Protein AF-A0A3B8SWH1-F1 (afdb_monomer)

Radius of gyration: 18.02 Å; Cα contacts (8 Å, |Δi|>4): 52; chains: 1; bounding box: 35×43×53 Å

Structure (mmCIF, N/CA/C/O backbone):
data_AF-A0A3B8SWH1-F1
#
_entry.id   AF-A0A3B8SWH1-F1
#
loop_
_atom_site.group_PDB
_atom_site.id
_atom_site.type_symbol
_atom_site.label_atom_id
_at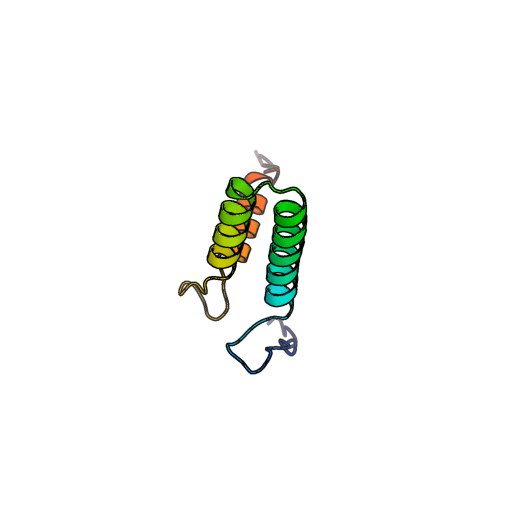om_site.label_alt_id
_atom_site.label_comp_id
_atom_site.label_asym_id
_atom_site.label_entity_id
_atom_site.label_seq_id
_atom_site.pdbx_PDB_ins_code
_atom_site.Cartn_x
_atom_site.Cartn_y
_atom_site.Cartn_z
_atom_site.occupancy
_atom_site.B_iso_or_equiv
_atom_site.auth_seq_id
_atom_site.auth_comp_id
_atom_site.auth_asym_id
_atom_site.auth_atom_id
_atom_site.pdbx_PDB_model_num
ATOM 1 N N . MET A 1 1 ? 19.232 5.511 -32.206 1.00 34.66 1 MET A N 1
ATOM 2 C CA . MET A 1 1 ? 19.504 4.258 -31.469 1.00 34.66 1 MET A CA 1
ATOM 3 C C . MET A 1 1 ? 19.855 4.638 -30.039 1.00 34.66 1 MET A C 1
ATOM 5 O O . MET A 1 1 ? 20.977 5.047 -29.784 1.00 34.66 1 MET A O 1
ATOM 9 N N . TYR A 1 2 ? 18.875 4.636 -29.132 1.00 33.72 2 TYR A N 1
ATOM 10 C CA . TYR A 1 2 ? 19.135 4.958 -27.730 1.00 33.72 2 TYR A CA 1
ATOM 11 C C . TYR A 1 2 ? 19.756 3.735 -27.066 1.00 33.72 2 TYR A C 1
ATOM 13 O O . TYR A 1 2 ? 19.093 2.722 -26.858 1.00 33.72 2 TYR A O 1
ATOM 21 N N . ILE A 1 3 ? 21.049 3.831 -26.769 1.00 45.88 3 ILE A N 1
ATOM 22 C CA . ILE A 1 3 ? 21.740 2.902 -25.883 1.00 45.88 3 ILE A CA 1
ATOM 23 C C . ILE A 1 3 ? 21.243 3.234 -24.475 1.00 45.88 3 ILE A C 1
ATOM 25 O O . ILE A 1 3 ? 21.843 4.025 -23.753 1.00 45.88 3 ILE A O 1
ATOM 29 N N . THR A 1 4 ? 20.094 2.687 -24.085 1.00 44.81 4 THR A N 1
ATOM 30 C CA . THR A 1 4 ? 19.743 2.644 -22.669 1.00 44.81 4 THR A CA 1
ATOM 31 C C . THR A 1 4 ? 20.643 1.590 -22.052 1.00 44.81 4 THR A C 1
ATOM 33 O O . THR A 1 4 ? 20.429 0.393 -22.265 1.00 44.81 4 THR A O 1
ATOM 36 N N . LEU A 1 5 ? 21.683 2.041 -21.342 1.00 40.91 5 LEU A N 1
ATOM 37 C CA . LEU A 1 5 ? 22.431 1.229 -20.388 1.00 40.91 5 LEU A CA 1
ATOM 38 C C . LEU A 1 5 ? 21.425 0.335 -19.671 1.00 40.91 5 LEU A C 1
ATOM 40 O O . LEU A 1 5 ? 20.486 0.831 -19.043 1.00 40.91 5 LEU A O 1
ATOM 44 N N . LYS A 1 6 ? 21.575 -0.979 -19.853 1.00 40.03 6 LYS A N 1
ATOM 45 C CA . LYS A 1 6 ? 20.774 -1.999 -19.190 1.00 40.03 6 LYS A CA 1
ATOM 46 C C . LYS A 1 6 ? 21.081 -1.849 -17.707 1.00 40.03 6 LYS A C 1
ATOM 48 O O . LYS A 1 6 ? 22.022 -2.459 -17.208 1.00 40.03 6 LYS A O 1
ATOM 53 N N . SER A 1 7 ? 20.351 -0.947 -17.046 1.00 42.88 7 SER A N 1
ATOM 54 C CA . SER A 1 7 ? 20.380 -0.791 -15.602 1.00 42.88 7 SER A CA 1
ATOM 55 C C . SER A 1 7 ? 20.247 -2.199 -15.065 1.00 42.88 7 SER A C 1
ATOM 57 O O . SER A 1 7 ? 19.338 -2.933 -15.471 1.00 42.88 7 SER A O 1
ATOM 59 N N . ILE A 1 8 ? 21.225 -2.608 -14.264 1.00 43.19 8 ILE A N 1
ATOM 60 C CA . ILE A 1 8 ? 21.155 -3.829 -13.482 1.00 43.19 8 ILE A CA 1
ATOM 61 C C . ILE A 1 8 ? 19.904 -3.647 -12.629 1.00 43.19 8 ILE A C 1
ATOM 63 O O . ILE A 1 8 ? 19.942 -3.037 -11.563 1.00 43.19 8 ILE A O 1
ATOM 67 N N . LYS A 1 9 ? 18.756 -4.092 -13.152 1.00 47.41 9 LYS A N 1
ATOM 68 C CA . LYS A 1 9 ? 17.545 -4.244 -12.370 1.00 47.41 9 LYS A CA 1
ATOM 69 C C . LYS A 1 9 ? 17.980 -5.164 -11.245 1.00 47.41 9 LYS A C 1
ATOM 71 O O . LYS A 1 9 ? 18.281 -6.332 -11.494 1.00 47.41 9 LYS A O 1
ATOM 76 N N . ARG A 1 10 ? 18.124 -4.606 -10.039 1.00 45.28 10 ARG A N 1
ATOM 77 C CA . ARG A 1 10 ? 18.341 -5.345 -8.791 1.00 45.28 10 ARG A CA 1
ATOM 78 C C . ARG A 1 10 ? 17.069 -6.149 -8.531 1.00 45.28 10 ARG A C 1
ATOM 80 O O . ARG A 1 10 ? 16.290 -5.818 -7.647 1.00 45.28 10 ARG A O 1
ATOM 87 N N . ASN A 1 11 ? 16.833 -7.154 -9.366 1.00 51.69 11 ASN A N 1
ATOM 88 C CA . ASN A 1 11 ? 15.824 -8.165 -9.150 1.00 51.69 11 ASN A CA 1
ATOM 89 C C . ASN A 1 11 ? 16.354 -9.011 -8.0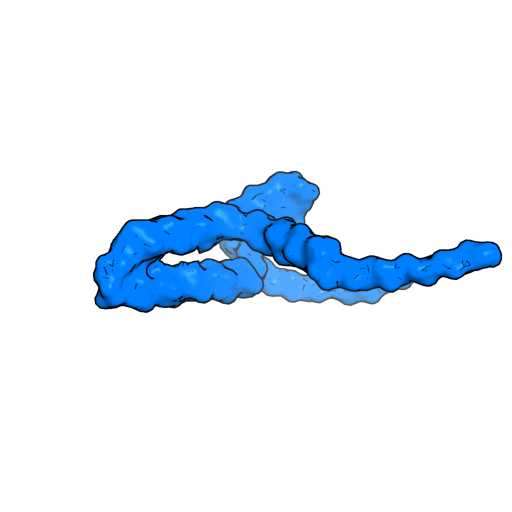02 1.00 51.69 11 ASN A C 1
ATOM 91 O O . ASN A 1 11 ? 17.401 -9.654 -8.123 1.00 51.69 11 ASN A O 1
ATOM 95 N N . LEU A 1 12 ? 15.658 -8.979 -6.873 1.00 53.16 12 LEU A N 1
ATOM 96 C CA . LEU A 1 12 ? 15.858 -9.980 -5.840 1.00 53.16 12 LEU A CA 1
ATOM 97 C C . LEU A 1 12 ? 15.493 -11.319 -6.494 1.00 53.16 12 LEU A C 1
ATOM 99 O O . LEU A 1 12 ? 14.408 -11.461 -7.053 1.00 53.16 12 LEU A O 1
ATOM 103 N N . GLY A 1 13 ? 16.430 -12.270 -6.517 1.00 46.94 13 GLY A N 1
ATOM 104 C CA . GLY A 1 13 ? 16.326 -13.518 -7.291 1.00 46.94 13 GLY A CA 1
ATOM 105 C C . GLY A 1 13 ? 15.126 -14.412 -6.941 1.00 46.94 13 GLY A C 1
ATOM 106 O O . GLY A 1 13 ? 14.876 -15.389 -7.638 1.00 46.94 13 GLY A O 1
ATOM 107 N N . LEU A 1 14 ? 14.357 -14.064 -5.905 1.00 49.91 14 LEU A N 1
ATOM 108 C CA . LEU A 1 14 ? 13.043 -14.626 -5.617 1.00 49.91 14 LEU A CA 1
ATOM 109 C C . LEU A 1 14 ? 11.948 -13.780 -6.299 1.00 49.91 14 LEU A C 1
ATOM 111 O O . LEU A 1 14 ? 11.794 -12.596 -6.015 1.00 49.91 14 LEU A O 1
ATOM 115 N N . PHE A 1 15 ? 11.154 -14.401 -7.174 1.00 57.59 15 PHE A N 1
ATOM 116 C CA . PHE A 1 15 ? 9.906 -13.859 -7.744 1.00 57.59 15 PHE A CA 1
ATOM 117 C C . PHE A 1 15 ? 9.991 -12.613 -8.651 1.00 57.59 15 PHE A C 1
ATOM 119 O O . PHE A 1 15 ? 8.956 -12.009 -8.927 1.00 57.59 15 PHE A O 1
ATOM 126 N N . ASN A 1 16 ? 11.169 -12.230 -9.166 1.00 63.59 16 ASN A N 1
ATOM 127 C CA . ASN A 1 16 ? 11.338 -10.967 -9.913 1.00 63.59 16 ASN A CA 1
ATOM 128 C C . ASN A 1 16 ? 10.814 -9.750 -9.117 1.00 63.59 16 ASN A C 1
ATOM 130 O O . ASN A 1 16 ? 10.210 -8.837 -9.684 1.00 63.59 16 ASN A O 1
ATOM 134 N N . LEU A 1 17 ? 11.011 -9.765 -7.795 1.00 65.88 17 LEU A N 1
ATOM 135 C CA . LEU A 1 17 ? 10.691 -8.644 -6.916 1.00 65.88 17 LEU A CA 1
ATOM 136 C C . LEU A 1 17 ? 11.691 -7.505 -7.151 1.00 65.88 17 LEU A C 1
ATOM 138 O O . LEU A 1 17 ? 12.907 -7.693 -7.025 1.00 65.88 17 LEU A O 1
ATOM 142 N N . GLU A 1 18 ? 11.177 -6.327 -7.491 1.00 74.50 18 GLU A N 1
ATOM 143 C CA . GLU A 1 18 ? 11.951 -5.090 -7.528 1.00 74.50 18 GLU A CA 1
ATOM 144 C C . GLU A 1 18 ? 12.015 -4.496 -6.110 1.00 74.50 18 GLU A C 1
ATOM 146 O O . GLU A 1 18 ? 11.126 -4.697 -5.283 1.00 74.50 18 GLU A O 1
ATOM 151 N N . PHE A 1 19 ? 13.076 -3.747 -5.801 1.00 76.19 19 PHE A N 1
ATOM 152 C CA . PHE A 1 19 ? 13.223 -3.112 -4.484 1.00 76.19 19 PHE A CA 1
ATOM 153 C C . PHE A 1 19 ? 12.063 -2.147 -4.166 1.00 76.19 19 PHE A C 1
ATOM 155 O O . PHE A 1 19 ? 11.643 -2.031 -3.017 1.00 76.19 19 PHE A O 1
ATOM 162 N N . GLU A 1 20 ? 11.503 -1.510 -5.198 1.00 78.75 20 GLU A N 1
ATOM 163 C CA . GLU A 1 20 ? 10.322 -0.644 -5.104 1.00 78.75 20 GLU A CA 1
ATOM 164 C C . GLU A 1 20 ? 9.100 -1.375 -4.535 1.00 78.75 20 GLU A C 1
ATOM 166 O O . GLU A 1 20 ? 8.388 -0.826 -3.695 1.00 78.75 20 GLU A O 1
ATOM 171 N N . ASP A 1 21 ? 8.895 -2.635 -4.926 1.00 80.31 21 ASP A N 1
ATOM 172 C CA . ASP A 1 21 ? 7.786 -3.453 -4.436 1.00 80.31 21 ASP A CA 1
ATOM 173 C C . ASP A 1 21 ? 7.869 -3.664 -2.921 1.00 80.31 21 ASP A C 1
ATOM 175 O O . ASP A 1 21 ? 6.863 -3.653 -2.210 1.00 80.31 21 ASP A O 1
ATOM 179 N N . LEU A 1 22 ? 9.093 -3.861 -2.429 1.00 83.12 22 LEU A N 1
ATOM 180 C CA . LEU A 1 22 ? 9.382 -4.131 -1.026 1.00 83.12 22 LEU A CA 1
ATOM 181 C C . LEU A 1 22 ? 9.169 -2.872 -0.178 1.00 83.12 22 LEU A C 1
ATOM 183 O O . LEU A 1 22 ? 8.596 -2.956 0.907 1.00 83.12 22 LEU A O 1
ATOM 187 N N . ILE A 1 23 ? 9.542 -1.700 -0.706 1.00 86.81 23 ILE A N 1
ATOM 188 C CA . ILE A 1 23 ? 9.245 -0.401 -0.083 1.00 86.81 23 ILE A CA 1
ATOM 189 C C . ILE A 1 23 ? 7.730 -0.214 0.050 1.00 86.81 23 ILE A C 1
ATOM 191 O O . ILE A 1 23 ? 7.242 0.110 1.133 1.00 86.81 23 ILE A O 1
ATOM 195 N N . ILE A 1 24 ? 6.976 -0.448 -1.027 1.00 86.88 24 ILE A N 1
ATOM 196 C CA . ILE A 1 24 ? 5.520 -0.256 -1.039 1.00 86.88 24 ILE A CA 1
ATOM 197 C C . ILE A 1 24 ? 4.839 -1.216 -0.065 1.00 86.88 24 ILE A C 1
ATOM 199 O O . ILE A 1 24 ? 4.044 -0.779 0.768 1.00 86.88 24 ILE A O 1
ATOM 203 N N . GLY A 1 25 ? 5.189 -2.504 -0.111 1.00 87.06 25 GLY A N 1
ATOM 204 C CA . GLY A 1 25 ? 4.684 -3.489 0.845 1.00 87.06 25 GLY A CA 1
ATOM 205 C C . GLY A 1 25 ? 5.016 -3.119 2.293 1.00 87.06 25 GLY A C 1
ATOM 206 O O . GLY A 1 25 ? 4.145 -3.195 3.159 1.00 87.06 25 GLY A O 1
ATOM 207 N N . GLY A 1 26 ? 6.235 -2.634 2.545 1.00 89.31 26 GLY A N 1
ATOM 208 C CA . GLY A 1 26 ? 6.663 -2.161 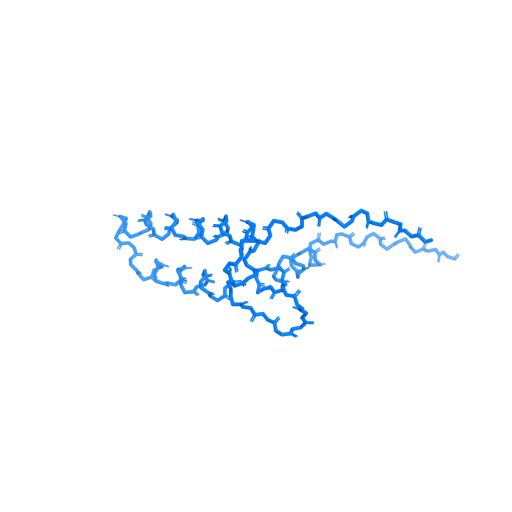3.861 1.00 89.31 26 GLY A CA 1
ATOM 209 C C . GLY A 1 26 ? 5.814 -1.004 4.397 1.00 89.31 26 GLY A C 1
ATOM 210 O O . GLY A 1 26 ? 5.425 -1.028 5.564 1.00 89.31 26 GLY A O 1
ATOM 211 N N . ILE A 1 27 ? 5.457 -0.033 3.550 1.00 92.12 27 ILE A N 1
ATOM 212 C CA . ILE A 1 27 ? 4.580 1.089 3.930 1.00 92.12 27 ILE A CA 1
ATOM 213 C C . ILE A 1 27 ? 3.193 0.579 4.340 1.00 92.12 27 ILE A C 1
ATOM 215 O O . ILE A 1 27 ? 2.690 0.967 5.395 1.00 92.12 27 ILE A O 1
ATOM 219 N N . PHE A 1 28 ? 2.585 -0.319 3.557 1.00 92.25 28 PHE A N 1
ATOM 220 C CA . PHE A 1 28 ? 1.268 -0.880 3.886 1.00 92.25 28 PHE A CA 1
ATOM 221 C C . PHE A 1 28 ? 1.277 -1.669 5.199 1.00 92.25 28 PHE A C 1
ATOM 223 O O . PHE A 1 28 ? 0.337 -1.551 5.986 1.00 92.25 28 PHE A O 1
ATOM 230 N N . ILE A 1 29 ? 2.345 -2.426 5.468 1.00 92.44 29 ILE A N 1
ATOM 231 C CA . ILE A 1 29 ? 2.511 -3.157 6.731 1.00 92.44 29 ILE A CA 1
ATOM 232 C C . ILE A 1 29 ? 2.652 -2.182 7.906 1.00 92.44 29 ILE A C 1
ATOM 234 O O . ILE A 1 29 ? 1.995 -2.367 8.928 1.00 92.44 29 ILE A O 1
ATOM 238 N N . LEU A 1 30 ? 3.456 -1.124 7.768 1.00 94.44 30 LEU A N 1
ATOM 239 C CA . LEU A 1 30 ? 3.611 -0.105 8.811 1.00 94.44 30 LEU A CA 1
ATOM 240 C C . LEU A 1 30 ? 2.278 0.569 9.150 1.00 94.44 30 LEU A C 1
ATOM 242 O O . LEU A 1 30 ? 1.913 0.659 10.323 1.00 94.44 30 LEU A O 1
ATOM 246 N N . VAL A 1 31 ? 1.527 0.994 8.131 1.00 93.62 31 VAL A N 1
ATOM 247 C CA . VAL A 1 31 ? 0.207 1.614 8.316 1.00 93.62 31 VAL A CA 1
ATOM 248 C C . VAL A 1 31 ? -0.768 0.633 8.968 1.00 93.62 31 VAL A C 1
ATOM 250 O O . VAL A 1 31 ? -1.490 1.014 9.890 1.00 93.62 31 VAL A O 1
ATOM 253 N N . PHE A 1 32 ? -0.762 -0.633 8.545 1.00 93.81 32 PHE A N 1
ATOM 254 C CA . PHE A 1 32 ? -1.575 -1.679 9.161 1.00 93.81 32 PHE A CA 1
ATOM 255 C C . PHE A 1 32 ? -1.269 -1.829 10.654 1.00 93.81 32 PHE A C 1
ATOM 257 O O . PHE A 1 32 ? -2.195 -1.816 11.462 1.00 93.81 32 PHE A O 1
ATOM 264 N N . VAL A 1 33 ? 0.011 -1.914 11.026 1.00 94.62 33 VAL A N 1
ATOM 265 C CA . VAL A 1 33 ? 0.434 -2.042 12.426 1.00 94.62 33 VAL A CA 1
ATOM 266 C C . VAL A 1 33 ? -0.055 -0.846 13.240 1.00 94.62 33 VAL A C 1
ATOM 268 O O . VAL A 1 33 ? -0.698 -1.040 14.268 1.00 94.62 33 VAL A O 1
ATOM 271 N N . VAL A 1 34 ? 0.151 0.384 12.763 1.00 95.31 34 VAL A N 1
ATOM 272 C CA . VAL A 1 34 ? -0.318 1.596 13.460 1.00 95.31 34 VAL A CA 1
ATOM 273 C C . VAL A 1 34 ? -1.839 1.580 13.664 1.00 95.31 34 VAL A C 1
ATOM 275 O O . VAL A 1 34 ? -2.311 1.810 14.778 1.00 95.31 34 VAL A O 1
ATOM 278 N N . LEU A 1 35 ? -2.616 1.258 12.626 1.00 93.06 35 LEU A N 1
ATOM 279 C CA . LEU A 1 35 ? -4.081 1.180 12.717 1.00 93.06 35 LEU A CA 1
ATOM 280 C C . LEU A 1 35 ? -4.553 0.068 13.661 1.00 93.06 35 LEU A C 1
ATOM 282 O O . LEU A 1 35 ? -5.538 0.241 14.385 1.00 93.06 35 LEU A O 1
ATOM 286 N N . PHE A 1 36 ? -3.840 -1.056 13.672 1.00 91.94 36 PHE A N 1
ATOM 287 C CA . PHE A 1 36 ? -4.119 -2.176 14.559 1.00 91.94 36 PHE A CA 1
ATOM 288 C C . PHE A 1 36 ? -3.847 -1.811 16.025 1.00 91.94 36 PHE A C 1
ATOM 290 O O . PHE A 1 36 ? -4.671 -2.118 16.888 1.00 91.94 36 PHE A O 1
ATOM 297 N N . LEU A 1 37 ? -2.761 -1.079 16.311 1.00 94.94 37 LEU A N 1
ATOM 298 C CA . LEU A 1 37 ? -2.485 -0.542 17.651 1.00 94.94 37 LEU A CA 1
ATOM 299 C C . LEU A 1 37 ? -3.569 0.440 18.123 1.00 94.94 37 LEU A C 1
ATOM 301 O O . LEU A 1 37 ? -3.932 0.432 19.298 1.00 94.94 37 LEU A O 1
ATOM 305 N N . LEU A 1 38 ? -4.128 1.244 17.215 1.00 94.94 38 LEU A N 1
ATOM 306 C CA . LEU A 1 38 ? -5.234 2.167 17.507 1.00 94.94 38 LEU A CA 1
ATOM 307 C C . LEU A 1 38 ? -6.600 1.469 17.664 1.00 94.94 38 LEU A C 1
ATOM 309 O O . LEU A 1 38 ? -7.611 2.141 17.864 1.00 94.94 38 LEU A O 1
ATOM 313 N N . LYS A 1 39 ? -6.648 0.130 17.593 1.00 93.31 39 LYS A N 1
ATOM 314 C CA . LYS A 1 39 ? -7.866 -0.701 17.657 1.00 93.31 39 LYS A CA 1
ATOM 315 C C . LYS A 1 39 ? -8.884 -0.425 16.542 1.00 93.31 39 LYS A C 1
ATOM 317 O O . LYS A 1 39 ? -10.060 -0.765 16.670 1.00 93.31 39 LYS A O 1
ATOM 322 N N . ILE A 1 40 ? -8.445 0.148 15.421 1.00 94.50 40 ILE A N 1
ATOM 323 C CA . ILE A 1 40 ? -9.295 0.439 14.260 1.00 94.50 40 ILE A CA 1
ATOM 324 C C . ILE A 1 40 ? -9.243 -0.748 13.288 1.00 94.50 40 ILE A C 1
ATOM 326 O O . ILE A 1 40 ? -8.693 -0.678 12.187 1.00 94.50 40 ILE A O 1
ATOM 330 N N . TYR 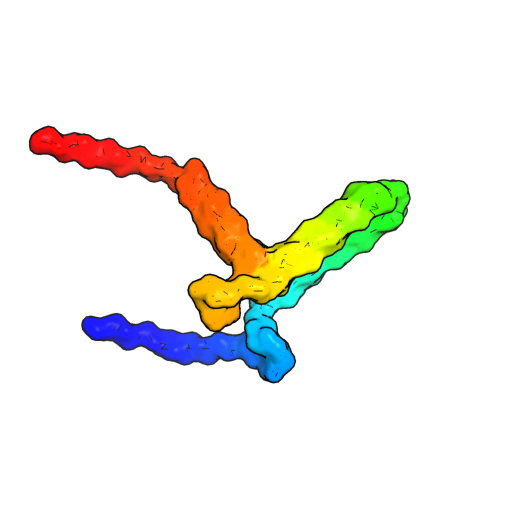A 1 41 ? -9.794 -1.882 13.719 1.00 91.44 41 TYR A N 1
ATOM 331 C CA . TYR A 1 41 ? -9.581 -3.167 13.044 1.00 91.44 41 TYR A CA 1
ATOM 332 C C . TYR A 1 41 ? -10.210 -3.253 11.652 1.00 91.44 41 TYR A C 1
ATOM 334 O O . TYR A 1 41 ? -9.603 -3.797 10.733 1.00 91.44 41 TYR A O 1
ATOM 342 N N . THR A 1 42 ? -11.409 -2.697 11.473 1.00 92.56 42 THR A N 1
ATOM 343 C CA . THR A 1 42 ? -12.126 -2.741 10.189 1.00 92.56 42 THR A CA 1
ATOM 344 C C . THR A 1 42 ? -11.333 -2.044 9.089 1.00 92.56 42 THR A C 1
ATOM 346 O O . THR A 1 42 ? -11.112 -2.615 8.024 1.00 92.56 42 THR A O 1
ATOM 349 N N . ILE A 1 43 ? -10.830 -0.841 9.371 1.00 91.75 43 ILE A N 1
ATOM 350 C CA . ILE A 1 43 ? -10.022 -0.066 8.425 1.00 91.75 43 ILE A CA 1
ATOM 351 C C . ILE A 1 43 ? -8.659 -0.733 8.216 1.00 91.75 43 ILE A C 1
ATOM 353 O O . ILE A 1 43 ? -8.201 -0.809 7.079 1.00 91.75 43 ILE A O 1
ATOM 357 N N . ALA A 1 44 ? -8.035 -1.280 9.264 1.00 90.75 44 ALA A N 1
ATOM 358 C CA . ALA A 1 44 ? -6.766 -1.997 9.135 1.00 90.75 44 ALA A CA 1
ATOM 359 C C . ALA A 1 44 ? -6.866 -3.171 8.140 1.00 90.75 44 ALA A C 1
ATOM 361 O O . ALA A 1 44 ? -6.023 -3.302 7.251 1.00 90.75 44 ALA A O 1
ATOM 362 N N . ILE A 1 45 ? -7.929 -3.981 8.232 1.00 91.94 45 ILE A N 1
ATOM 363 C CA . ILE A 1 45 ? -8.169 -5.109 7.317 1.00 91.94 45 ILE A CA 1
ATOM 364 C C . ILE A 1 45 ? -8.359 -4.621 5.872 1.00 91.94 45 ILE A C 1
ATOM 366 O O . ILE A 1 45 ? -7.799 -5.199 4.939 1.00 91.94 45 ILE A O 1
ATOM 370 N N . VAL A 1 46 ? -9.096 -3.526 5.674 1.00 93.06 46 VAL A N 1
ATOM 371 C CA . VAL A 1 46 ? -9.267 -2.933 4.339 1.00 93.06 46 VAL A CA 1
ATOM 372 C C . VAL A 1 46 ? -7.923 -2.461 3.780 1.00 93.06 46 VAL A C 1
ATOM 374 O O . VAL A 1 46 ? -7.578 -2.799 2.648 1.00 93.06 46 VAL A O 1
ATOM 377 N N . VAL A 1 47 ? -7.116 -1.756 4.574 1.00 91.19 47 VAL A N 1
ATOM 378 C CA . VAL A 1 47 ? -5.810 -1.236 4.139 1.00 91.19 47 VAL A CA 1
ATOM 379 C C . VAL A 1 47 ? -4.853 -2.358 3.744 1.00 91.19 47 VAL A C 1
ATOM 381 O O . VAL A 1 47 ? -4.223 -2.270 2.688 1.00 91.19 47 VAL A O 1
ATOM 384 N N . ILE A 1 48 ? -4.760 -3.431 4.535 1.00 91.56 48 ILE A N 1
ATOM 385 C CA . ILE A 1 48 ? -3.862 -4.541 4.195 1.00 91.56 48 ILE A CA 1
ATOM 386 C C . ILE A 1 48 ? -4.356 -5.303 2.960 1.00 91.56 48 ILE A C 1
ATOM 388 O O . ILE A 1 48 ? -3.544 -5.678 2.115 1.00 91.56 48 ILE A O 1
ATOM 392 N N . SER A 1 49 ? -5.675 -5.455 2.789 1.00 90.19 49 SER A N 1
ATOM 393 C CA . SER A 1 49 ? -6.246 -6.084 1.591 1.00 90.19 49 SER A CA 1
ATOM 394 C C . SER A 1 49 ? -5.935 -5.289 0.315 1.00 90.19 49 SER A C 1
ATOM 396 O O . SER A 1 49 ? -5.529 -5.874 -0.690 1.00 90.19 49 SER A O 1
ATOM 398 N N . LEU A 1 50 ? -6.008 -3.953 0.376 1.00 89.38 50 LEU A N 1
ATOM 399 C CA . LEU A 1 50 ? -5.586 -3.071 -0.715 1.00 89.38 50 LEU A CA 1
ATOM 400 C C . LEU A 1 50 ? -4.082 -3.186 -0.986 1.00 89.38 50 LEU A C 1
ATOM 402 O O . LEU A 1 50 ? -3.677 -3.229 -2.145 1.00 89.38 50 LEU A O 1
ATOM 406 N N . GLY A 1 51 ? -3.259 -3.286 0.061 1.00 87.56 51 GLY A N 1
ATOM 407 C CA . GLY A 1 51 ? -1.815 -3.496 -0.065 1.00 87.56 51 GLY A CA 1
ATOM 408 C C . GLY A 1 51 ? -1.467 -4.797 -0.794 1.00 87.56 51 GLY A C 1
ATOM 409 O O . GLY A 1 51 ? -0.628 -4.794 -1.695 1.00 87.56 51 GLY A O 1
ATOM 410 N N . VAL A 1 52 ? -2.159 -5.894 -0.473 1.00 86.69 52 VAL A N 1
ATOM 411 C CA . VAL A 1 52 ? -1.984 -7.184 -1.162 1.00 86.69 52 VAL A CA 1
ATOM 412 C C .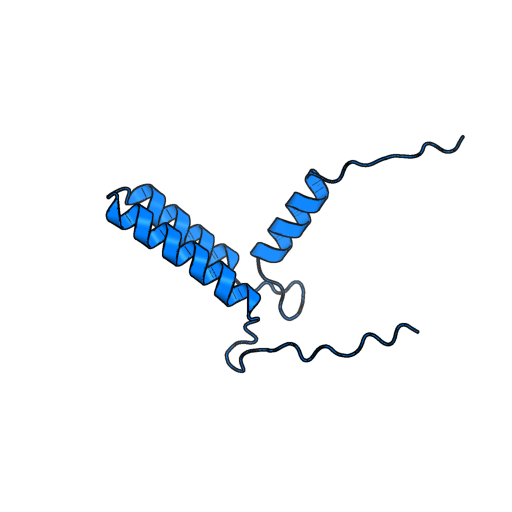 VAL A 1 52 ? -2.393 -7.073 -2.628 1.00 86.69 52 VAL A C 1
ATOM 414 O O . VAL A 1 52 ? -1.605 -7.442 -3.497 1.00 86.69 52 VAL A O 1
ATOM 417 N N . LEU A 1 53 ? -3.569 -6.505 -2.920 1.00 85.94 53 LEU A N 1
ATOM 418 C CA . LEU A 1 53 ? -4.035 -6.291 -4.296 1.00 85.94 53 LEU A CA 1
ATOM 419 C C . LEU A 1 53 ? -3.058 -5.435 -5.111 1.00 85.94 53 LEU A C 1
ATOM 421 O O . LEU A 1 53 ? -2.789 -5.726 -6.272 1.00 85.94 53 LEU A O 1
ATOM 425 N N . SER A 1 54 ? -2.481 -4.411 -4.489 1.00 81.31 54 SER A N 1
ATOM 426 C CA . SER A 1 54 ? -1.505 -3.501 -5.093 1.00 81.31 54 SER A CA 1
ATOM 427 C C . SER A 1 54 ? -0.221 -4.213 -5.558 1.00 81.31 54 SER A C 1
ATOM 429 O O . SER A 1 54 ? 0.382 -3.838 -6.571 1.00 81.31 54 SER A O 1
ATOM 431 N N . LEU A 1 55 ? 0.169 -5.279 -4.852 1.00 81.56 55 LEU A N 1
ATOM 432 C CA . LEU A 1 55 ? 1.355 -6.095 -5.127 1.00 81.56 55 LEU A CA 1
ATOM 433 C C . LEU A 1 55 ? 1.089 -7.274 -6.074 1.00 81.56 55 LEU A C 1
ATOM 435 O O . LEU A 1 55 ? 2.041 -7.970 -6.436 1.00 81.56 55 LEU A O 1
ATOM 439 N N . VAL A 1 56 ? -0.159 -7.493 -6.498 1.00 79.81 56 VAL A N 1
ATOM 440 C CA . VAL A 1 56 ? -0.502 -8.567 -7.438 1.00 79.81 56 VAL A CA 1
ATOM 441 C C . VAL A 1 56 ? 0.226 -8.336 -8.772 1.00 79.81 56 VAL A C 1
ATOM 443 O O . VAL A 1 56 ? 0.145 -7.232 -9.334 1.00 79.81 56 VAL A O 1
ATOM 446 N N . PRO A 1 57 ? 0.960 -9.346 -9.284 1.00 69.38 57 PRO A N 1
ATOM 447 C CA . PRO A 1 57 ? 1.560 -9.275 -10.608 1.00 69.38 57 PRO A CA 1
ATOM 448 C C . PRO A 1 57 ? 0.462 -9.258 -11.673 1.00 69.38 57 PRO A C 1
ATOM 450 O O . PRO A 1 57 ? -0.527 -9.978 -11.568 1.00 69.38 57 PRO A O 1
ATOM 453 N N . MET A 1 58 ? 0.636 -8.433 -12.700 1.00 66.19 58 MET A N 1
ATOM 454 C CA . MET A 1 58 ? -0.289 -8.340 -13.823 1.00 66.19 58 MET A CA 1
ATOM 455 C C . MET A 1 58 ? 0.371 -8.798 -15.118 1.00 66.19 58 MET A C 1
ATOM 457 O O . MET A 1 58 ? 1.481 -8.376 -15.444 1.00 66.19 58 MET A O 1
ATOM 461 N N . ASP A 1 59 ? -0.366 -9.579 -15.904 1.00 59.97 59 ASP A N 1
ATOM 462 C CA . ASP A 1 59 ? 0.126 -10.194 -17.144 1.00 59.97 59 ASP A CA 1
ATOM 463 C C . ASP A 1 59 ? 0.247 -9.223 -18.334 1.00 59.97 59 ASP A C 1
ATOM 465 O O . ASP A 1 59 ? 0.680 -9.615 -19.415 1.00 59.97 59 ASP A O 1
ATOM 469 N N . PHE A 1 60 ? -0.067 -7.932 -18.156 1.00 52.53 60 PHE A N 1
ATOM 470 C CA . PHE A 1 60 ? 0.053 -6.921 -19.217 1.00 52.53 60 PHE A CA 1
ATOM 471 C C . PHE A 1 60 ? 1.506 -6.691 -19.686 1.00 52.53 60 PHE A C 1
ATOM 473 O O . PHE A 1 60 ? 1.712 -6.202 -20.795 1.00 52.53 60 PHE A O 1
ATOM 480 N N . SER A 1 61 ? 2.518 -7.002 -18.859 1.00 47.97 61 SER A N 1
ATOM 481 C CA . SER A 1 61 ? 3.949 -6.958 -19.214 1.00 47.97 61 SER A CA 1
ATOM 482 C C . SER A 1 61 ? 4.813 -7.627 -18.131 1.00 47.97 61 SER A C 1
ATOM 484 O O . SER A 1 61 ? 4.491 -7.540 -16.944 1.00 47.97 61 SER A O 1
ATOM 486 N N . LYS A 1 62 ? 5.944 -8.251 -18.507 1.00 52.28 62 LYS A N 1
ATOM 487 C CA . LYS A 1 62 ? 6.898 -8.859 -17.554 1.00 52.28 62 LYS A CA 1
ATOM 488 C C . LYS A 1 62 ? 7.320 -7.815 -16.502 1.00 52.28 62 LYS A C 1
ATOM 490 O O . LYS A 1 62 ? 7.978 -6.837 -16.844 1.00 52.28 62 LYS A O 1
ATOM 495 N N . CYS A 1 63 ? 6.973 -8.061 -15.233 1.00 58.25 63 CYS A N 1
ATOM 496 C CA . CYS A 1 63 ? 7.272 -7.226 -14.051 1.00 58.25 63 CYS A CA 1
ATOM 497 C C . CYS A 1 63 ? 6.387 -5.979 -13.818 1.00 58.25 63 CYS A C 1
ATOM 499 O O . CYS A 1 63 ? 6.797 -5.081 -13.074 1.00 58.25 63 CYS A O 1
ATOM 501 N N . ASN A 1 64 ? 5.175 -5.908 -14.383 1.00 64.94 64 ASN A N 1
ATOM 502 C CA . ASN A 1 64 ? 4.196 -4.885 -13.989 1.00 64.94 64 ASN A CA 1
ATOM 503 C C . ASN A 1 64 ? 3.269 -5.374 -12.864 1.00 64.94 64 ASN A C 1
ATOM 505 O O . ASN A 1 64 ? 2.807 -6.511 -12.868 1.00 64.94 64 ASN A O 1
ATOM 509 N N . ARG A 1 65 ? 2.988 -4.490 -11.899 1.00 74.19 65 ARG A N 1
ATOM 510 C CA . ARG A 1 65 ? 2.072 -4.721 -10.766 1.00 74.19 65 ARG A CA 1
ATOM 511 C C . ARG A 1 65 ? 0.970 -3.667 -10.726 1.00 74.19 65 ARG A C 1
ATOM 513 O O . ARG A 1 65 ? 1.118 -2.601 -11.331 1.00 74.19 65 ARG A O 1
ATOM 520 N N . MET A 1 66 ? -0.103 -3.948 -9.985 1.00 77.81 66 MET A N 1
ATOM 521 C CA . MET A 1 66 ? -1.276 -3.067 -9.831 1.00 77.81 66 MET A CA 1
ATOM 522 C C . MET A 1 66 ? -0.924 -1.639 -9.420 1.00 77.81 66 MET A C 1
ATOM 524 O O . MET A 1 66 ? -1.438 -0.693 -10.023 1.00 77.81 66 MET A O 1
ATOM 528 N N . TYR A 1 67 ? 0.011 -1.455 -8.488 1.00 77.50 67 TYR A N 1
ATOM 529 C CA . TYR A 1 67 ? 0.39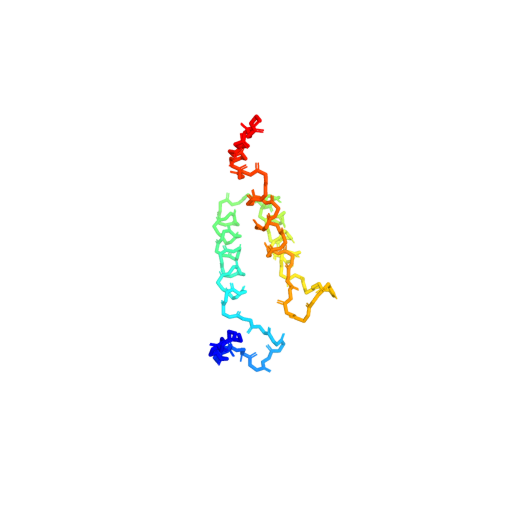1 -0.112 -8.043 1.00 77.50 67 TYR A CA 1
ATOM 530 C C . TYR A 1 67 ? 0.963 0.773 -9.163 1.00 77.50 67 TYR A C 1
ATOM 532 O O . TYR A 1 67 ? 0.704 1.976 -9.187 1.00 77.50 67 TYR A O 1
ATOM 540 N N . LYS A 1 68 ? 1.715 0.199 -10.118 1.00 80.44 68 LYS A N 1
ATOM 541 C CA . LYS A 1 68 ? 2.321 0.959 -11.227 1.00 80.44 68 LYS A CA 1
ATOM 542 C C . LYS A 1 68 ? 1.250 1.490 -12.173 1.00 80.44 68 LYS A C 1
ATOM 544 O O . LYS A 1 68 ? 1.334 2.628 -12.630 1.00 80.44 68 LYS A O 1
ATOM 549 N N . LEU A 1 69 ? 0.227 0.677 -12.436 1.00 77.38 69 LEU A N 1
ATOM 550 C CA . LEU A 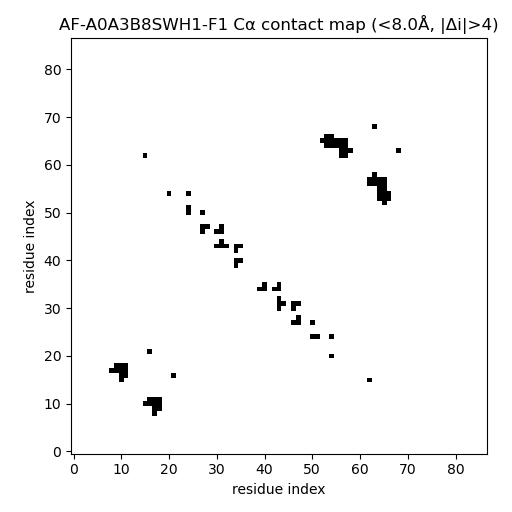1 69 ? -0.926 1.070 -13.243 1.00 77.38 69 LEU A CA 1
ATOM 551 C C . LEU A 1 69 ? -1.744 2.161 -12.551 1.00 77.38 69 LEU A C 1
ATOM 553 O O . LEU A 1 69 ? -2.104 3.144 -13.194 1.00 77.38 69 LEU A O 1
ATOM 557 N N . PHE A 1 70 ? -1.961 2.039 -11.239 1.00 80.25 70 PHE A N 1
ATOM 558 C CA . PHE A 1 70 ? -2.629 3.081 -10.463 1.00 80.25 70 PHE A CA 1
ATOM 559 C C . PHE A 1 70 ? -1.862 4.410 -10.515 1.00 80.25 70 PHE A C 1
ATOM 561 O O . PHE A 1 70 ? -2.452 5.457 -10.768 1.00 80.25 70 PHE A O 1
ATOM 568 N N . LEU A 1 71 ? -0.535 4.373 -10.372 1.00 81.88 71 LEU A N 1
ATOM 569 C CA . LEU A 1 71 ? 0.311 5.565 -10.453 1.00 81.88 71 LEU A CA 1
ATOM 570 C C . LEU A 1 71 ? 0.255 6.222 -11.842 1.00 81.88 71 LEU A C 1
ATOM 572 O O . LEU A 1 71 ? 0.146 7.444 -11.940 1.00 81.88 71 LEU A O 1
ATOM 576 N N . LEU A 1 72 ? 0.273 5.427 -12.917 1.00 80.94 72 LEU A N 1
ATOM 577 C CA . LEU A 1 72 ? 0.083 5.915 -14.288 1.00 80.94 72 LEU A CA 1
ATOM 578 C C . LEU A 1 72 ? -1.298 6.548 -14.488 1.00 80.94 72 LEU A C 1
ATOM 580 O O . LEU A 1 72 ? -1.398 7.601 -15.114 1.00 80.94 72 LEU A O 1
ATOM 58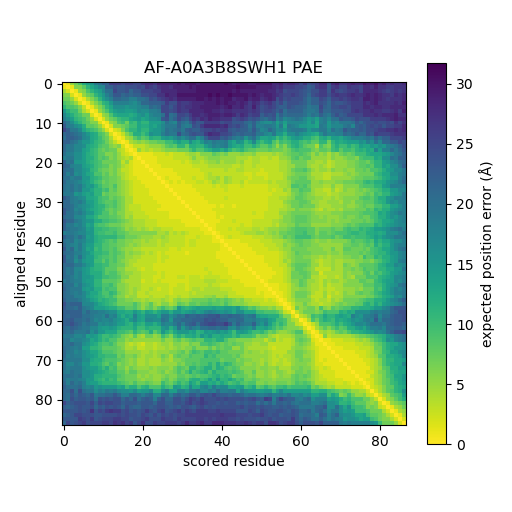4 N N . PHE A 1 73 ? -2.345 5.932 -13.941 1.00 79.75 73 PHE A N 1
ATOM 585 C CA . PHE A 1 73 ? -3.708 6.447 -14.021 1.00 79.75 73 PHE A CA 1
ATOM 586 C C . PHE A 1 73 ? -3.857 7.786 -13.289 1.00 79.75 73 PHE A C 1
ATOM 588 O O . PHE A 1 73 ? -4.383 8.742 -13.856 1.00 79.75 73 PHE A O 1
ATOM 595 N N . VAL A 1 74 ? -3.319 7.891 -12.071 1.00 80.06 74 VAL A N 1
ATOM 596 C CA . VAL A 1 74 ? -3.276 9.151 -11.313 1.00 80.06 74 VAL A CA 1
ATOM 597 C C . VAL A 1 74 ? -2.496 10.206 -12.093 1.00 80.06 74 VAL A C 1
ATOM 599 O O . VAL A 1 74 ? -2.994 11.308 -12.304 1.00 80.06 74 VAL A O 1
ATOM 602 N N . LYS A 1 75 ? -1.311 9.864 -12.610 1.00 82.69 75 LYS A N 1
ATOM 603 C CA . LYS A 1 75 ? -0.513 10.787 -13.425 1.00 82.69 75 LYS A CA 1
ATOM 604 C C . LYS A 1 75 ? -1.270 11.266 -14.662 1.00 82.69 75 LYS A C 1
ATOM 606 O O . LYS A 1 75 ? -1.133 12.422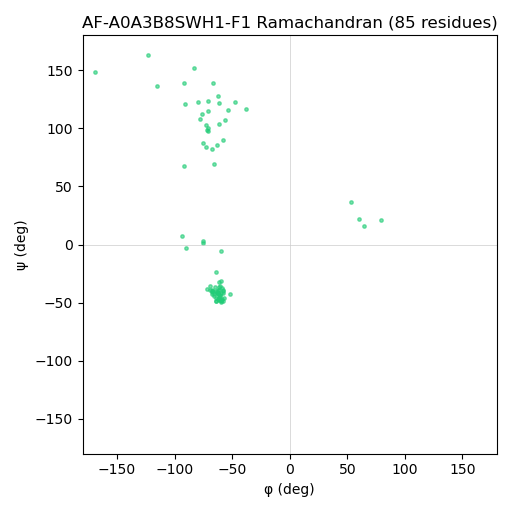 -15.031 1.00 82.69 75 LYS A O 1
ATOM 611 N N . TYR A 1 76 ? -2.059 10.401 -15.295 1.00 79.62 76 TYR A N 1
ATOM 612 C CA . TYR A 1 76 ? -2.892 10.771 -16.435 1.00 79.62 76 TYR A CA 1
ATOM 613 C C . TYR A 1 76 ? -4.031 11.726 -16.046 1.00 79.62 76 TYR A C 1
ATOM 615 O O . TYR A 1 76 ? -4.279 12.688 -16.770 1.00 79.62 76 TYR A O 1
ATOM 623 N N . LEU A 1 77 ? -4.700 11.485 -14.915 1.00 80.69 77 LEU A N 1
ATOM 624 C CA . LEU A 1 77 ? -5.793 12.336 -14.430 1.00 80.69 77 LEU A CA 1
ATOM 625 C C . LEU A 1 77 ? -5.326 13.736 -14.019 1.00 80.69 77 LEU A C 1
ATOM 627 O O . LEU A 1 77 ? -6.017 14.707 -14.306 1.00 80.69 77 LEU A O 1
ATOM 631 N N . PHE A 1 78 ? -4.169 13.833 -13.365 1.00 80.19 78 PHE A N 1
ATOM 632 C CA . PHE A 1 78 ? -3.620 15.094 -12.855 1.00 80.19 78 PHE A CA 1
ATOM 633 C C . PHE A 1 78 ? -2.654 15.781 -13.826 1.00 80.19 78 PHE A C 1
ATOM 635 O O . PHE A 1 78 ? -2.010 16.759 -13.456 1.00 80.19 78 PHE A O 1
ATOM 642 N N . ASN A 1 79 ? -2.513 15.280 -15.056 1.00 72.19 79 ASN A N 1
ATOM 643 C CA . ASN A 1 79 ? -1.697 15.967 -16.046 1.00 72.19 79 ASN A CA 1
ATOM 644 C C . ASN A 1 79 ? -2.482 17.168 -16.584 1.00 72.19 79 ASN A C 1
ATOM 646 O O . ASN A 1 79 ? -3.471 16.984 -17.299 1.00 72.19 79 ASN A O 1
ATOM 650 N N . ASP A 1 80 ? -2.022 18.382 -16.280 1.00 60.34 80 ASP A N 1
ATOM 651 C CA . ASP A 1 80 ? -2.516 19.598 -16.921 1.00 60.34 80 ASP A CA 1
ATOM 652 C C . ASP A 1 80 ? -2.234 19.510 -18.420 1.00 60.34 80 ASP A C 1
ATOM 654 O O . ASP A 1 80 ? -1.102 19.632 -18.901 1.00 60.34 80 ASP A O 1
ATOM 658 N N . LYS A 1 81 ? -3.286 19.230 -19.188 1.00 62.53 81 LYS A N 1
ATOM 659 C CA . LYS A 1 81 ? -3.202 19.200 -20.641 1.00 62.53 81 LYS A CA 1
ATOM 660 C C . LYS A 1 81 ? -3.157 20.646 -21.125 1.00 62.53 81 LYS A C 1
ATOM 662 O O . LYS A 1 81 ? -4.185 21.241 -21.439 1.00 62.53 81 LYS A O 1
ATOM 667 N N . HIS A 1 82 ? -1.957 21.217 -21.186 1.00 56.69 82 HIS A N 1
ATOM 668 C CA . HIS A 1 82 ? -1.705 22.454 -21.919 1.00 56.69 82 HIS A CA 1
ATOM 669 C C . HIS A 1 82 ? -1.878 22.176 -23.416 1.00 56.69 82 HIS A C 1
ATOM 671 O O . HIS A 1 82 ? -0.928 21.881 -24.141 1.00 56.69 82 HIS A O 1
ATOM 677 N N . TYR A 1 83 ? -3.126 22.205 -23.876 1.00 60.81 83 TYR A N 1
ATOM 678 C CA . TYR A 1 83 ? -3.447 22.151 -25.290 1.00 60.81 83 TYR A CA 1
ATOM 679 C C . TYR A 1 83 ? -3.044 23.485 -25.921 1.00 60.81 83 TYR A C 1
ATOM 681 O O . TYR A 1 83 ? -3.777 24.470 -25.852 1.00 60.81 83 TYR A O 1
ATOM 689 N N . TYR A 1 84 ? -1.861 23.529 -26.532 1.00 55.66 84 TYR A N 1
ATOM 690 C CA . TYR A 1 84 ? -1.499 24.620 -27.428 1.00 55.66 84 TYR A CA 1
ATOM 691 C C . TYR A 1 84 ? -2.331 24.476 -28.701 1.00 55.66 84 TYR A C 1
ATOM 693 O O . TYR A 1 84 ? -2.049 23.637 -29.554 1.00 55.66 84 TYR A O 1
ATOM 701 N N . PHE A 1 85 ? -3.395 25.270 -28.800 1.00 57.69 85 PHE A N 1
ATOM 702 C CA . PHE A 1 85 ? -4.176 25.391 -30.023 1.00 57.69 85 PHE A CA 1
ATOM 703 C C . PHE A 1 85 ? -3.335 26.182 -31.034 1.00 57.69 85 PHE A C 1
ATOM 705 O O . PHE A 1 85 ? -3.229 27.404 -30.941 1.00 57.69 85 PHE A O 1
ATOM 712 N N . TYR A 1 86 ? -2.670 25.485 -31.954 1.00 60.31 86 TYR A N 1
ATOM 713 C CA . TYR A 1 86 ? -2.031 26.122 -33.105 1.00 60.31 86 TYR A CA 1
ATOM 714 C C . TYR A 1 86 ? -3.124 26.407 -34.142 1.00 60.31 86 TYR A C 1
ATOM 716 O O . TYR A 1 86 ? -3.869 25.496 -34.506 1.00 60.31 86 TYR A O 1
ATOM 724 N N . LYS A 1 87 ? -3.272 27.678 -34.527 1.00 48.75 87 LYS A N 1
ATOM 725 C CA . LYS A 1 87 ? -4.253 28.145 -35.515 1.00 48.75 87 LYS A CA 1
ATOM 726 C C . LYS A 1 87 ? -3.760 27.904 -36.937 1.00 48.75 87 LYS A C 1
ATOM 728 O O . LYS A 1 87 ? -2.536 28.044 -37.149 1.00 48.75 87 LYS A O 1
#

Secondary structure (DSSP, 8-state):
-----------BTTTTB-HHHHHHHHHHHHHHHHHHHTT-HHHHHHHHHHHHHHT-EETTSTTEEHHHHHHHHHHHHT---------

pLDDT: mean 73.54, std 17.97, range [33.72, 95.31]

Mean predicted aligned error: 11.38 Å

Foldseek 3Di:
DDPPPPPPQPQPPPPSDGVVLVVLLVVLVVVLVVCVVVVVNVVSVVSNVVNVQQSDDDPPDVPDGNVVVVVVVVCVVPDPPPPPPDD

Solvent-accessible surface area (backbone atoms only — not comparable to full-atom values): 5309 Å² total; per-residue (Å²): 136,86,82,70,76,80,69,79,73,66,50,43,91,65,88,67,39,44,65,68,56,54,53,53,52,49,50,37,49,52,52,28,50,55,31,47,74,70,66,41,52,74,61,22,54,52,50,41,53,51,43,54,56,33,65,38,77,39,92,92,43,99,85,39,34,43,49,60,55,52,52,52,50,51,51,60,72,70,49,82,79,80,75,80,81,81,129

Sequence (87 aa):
MYITLKSIKRNLGLFNLEFEDLIIGGIFILVFVVLFLLKIYTIAIVVISLGVLSLVPMDFSKCNRMYKLFLLFVKYLFNDKHYYFYK